Protein AF-A0A1H7IPL9-F1 (afdb_monomer_lite)

Sequence (151 aa):
MWAQAMLVSAAAAIGWMALDARHDAREVEGLRSRSTAESMATVRSAAVAFSRAHPSFEGALAQGDLGLPDWAHPSPGIHARIDGRLVIVYLDGVAPPDLLMQMRRLAGGSMLVGQAHAATGTLMSPDLGDTGIAVSADIPDGAAVWLAARE

Foldseek 3Di:
DVVVVVVVVVVVVVVVVVVVVVVVVVVVVLVVLLLLLVLLVQLQVLLLVLCLVPVPDFFWDDPVSSPHPPVRDHDPQWTWTDDNFKIKIKGPDADDPSNQVSNCVVVVNDPQWAFQALVLQAGQRPPPGGPVHHDDNPHDGNITMGMDGSD

pLDDT: mean 89.54, std 5.14, range [67.56, 96.31]

Structure (mmCIF, N/CA/C/O backbone):
data_AF-A0A1H7IPL9-F1
#
_entry.id   AF-A0A1H7IPL9-F1
#
loop_
_atom_site.group_PDB
_atom_site.id
_atom_site.type_symbol
_atom_site.label_atom_id
_atom_site.label_alt_id
_atom_site.label_comp_id
_atom_site.label_asym_id
_atom_site.label_entity_id
_atom_site.label_seq_id
_atom_site.pdbx_PDB_ins_code
_atom_site.Cartn_x
_atom_site.Cartn_y
_atom_site.Cartn_z
_atom_site.occupancy
_atom_site.B_iso_or_equiv
_atom_site.auth_seq_id
_atom_site.auth_comp_id
_atom_site.auth_asym_id
_atom_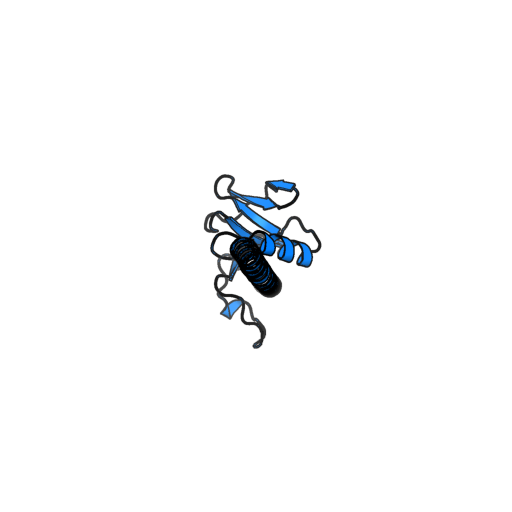site.auth_atom_id
_atom_site.pdbx_PDB_model_num
ATOM 1 N N . MET A 1 1 ? 29.639 8.277 -50.600 1.00 67.56 1 MET A N 1
ATOM 2 C CA . MET A 1 1 ? 28.162 8.180 -50.544 1.00 67.56 1 MET A CA 1
ATOM 3 C C . MET A 1 1 ? 27.685 6.872 -49.900 1.00 67.56 1 MET A C 1
ATOM 5 O O . MET A 1 1 ? 26.973 6.949 -48.913 1.00 67.56 1 MET A O 1
ATOM 9 N N . TRP A 1 2 ? 28.123 5.686 -50.347 1.00 79.38 2 TRP A N 1
ATOM 10 C CA . TRP A 1 2 ? 27.695 4.393 -49.762 1.00 79.38 2 TRP A CA 1
ATOM 11 C C . TRP A 1 2 ? 28.016 4.202 -48.269 1.00 79.38 2 TRP A C 1
ATOM 13 O O . TRP A 1 2 ? 27.157 3.770 -47.506 1.00 79.38 2 TRP A O 1
ATOM 23 N N . ALA A 1 3 ? 29.211 4.605 -47.827 1.00 83.25 3 ALA A N 1
ATOM 24 C CA . ALA A 1 3 ? 29.603 4.499 -46.418 1.00 83.25 3 ALA A CA 1
ATOM 25 C C . ALA A 1 3 ? 28.710 5.329 -45.468 1.00 83.25 3 ALA A C 1
ATOM 27 O O . ALA A 1 3 ? 28.454 4.914 -44.342 1.00 83.25 3 ALA A O 1
ATOM 28 N N . GLN A 1 4 ? 28.188 6.473 -45.926 1.00 79.56 4 GLN A N 1
ATOM 29 C CA . GLN A 1 4 ? 27.283 7.312 -45.128 1.00 79.56 4 GLN A CA 1
ATOM 30 C C . GLN A 1 4 ? 25.892 6.677 -45.000 1.00 79.56 4 GLN A C 1
ATOM 32 O O . GLN A 1 4 ? 25.311 6.700 -43.919 1.00 79.56 4 GLN A O 1
ATOM 37 N N . ALA A 1 5 ? 25.384 6.053 -46.068 1.00 82.31 5 ALA A N 1
ATOM 38 C CA . ALA A 1 5 ? 24.095 5.359 -46.043 1.00 82.31 5 ALA A CA 1
ATOM 39 C C . ALA 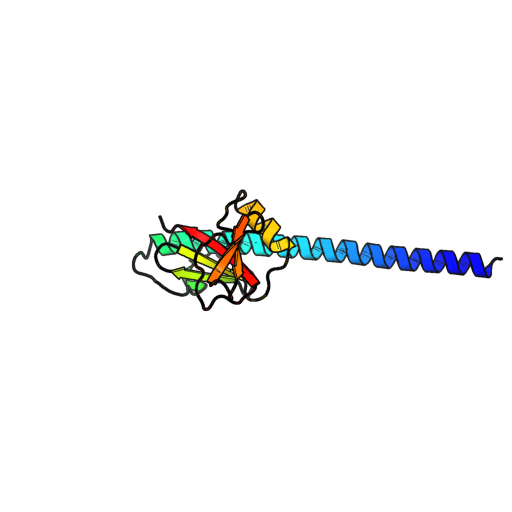A 1 5 ? 24.095 4.151 -45.083 1.00 82.31 5 ALA A C 1
ATOM 41 O O . ALA A 1 5 ? 23.124 3.934 -44.356 1.00 82.31 5 ALA A O 1
ATOM 42 N N . MET A 1 6 ? 25.201 3.400 -45.022 1.00 87.44 6 MET A N 1
ATOM 43 C CA . MET A 1 6 ? 25.359 2.284 -44.079 1.00 87.44 6 MET A CA 1
ATOM 44 C C . MET A 1 6 ? 25.386 2.753 -42.620 1.00 87.44 6 MET A C 1
ATOM 46 O O . MET A 1 6 ? 24.732 2.150 -41.773 1.00 87.44 6 MET A O 1
ATOM 50 N N . LEU A 1 7 ? 26.084 3.857 -42.335 1.00 86.75 7 LEU A N 1
ATOM 51 C CA . LEU A 1 7 ? 26.161 4.439 -40.991 1.00 86.75 7 LEU A CA 1
ATOM 52 C C . LEU A 1 7 ? 24.795 4.900 -40.473 1.00 86.75 7 LEU A C 1
ATOM 54 O O . LEU A 1 7 ? 24.442 4.605 -39.334 1.00 86.75 7 LEU A O 1
ATOM 58 N N . VAL A 1 8 ? 24.005 5.571 -41.316 1.00 87.69 8 VAL A N 1
ATOM 59 C CA . VAL A 1 8 ? 22.646 6.006 -40.952 1.00 87.69 8 VAL A CA 1
ATOM 60 C C . VAL A 1 8 ? 21.738 4.803 -40.692 1.00 87.69 8 VAL A C 1
ATOM 62 O O . VAL A 1 8 ? 20.999 4.794 -39.711 1.00 87.69 8 VAL A O 1
ATOM 65 N N . SER A 1 9 ? 21.836 3.763 -41.522 1.00 85.12 9 SER A N 1
ATOM 66 C CA . SER A 1 9 ? 21.037 2.543 -41.357 1.00 85.12 9 SER A CA 1
ATOM 67 C C . SER A 1 9 ? 21.387 1.805 -40.061 1.00 85.12 9 SER A C 1
ATOM 69 O O . SER A 1 9 ? 20.494 1.384 -39.329 1.00 85.12 9 SER A O 1
ATOM 71 N N . ALA A 1 10 ? 22.680 1.706 -39.731 1.00 88.50 10 ALA A N 1
ATOM 72 C CA . ALA A 1 10 ? 23.138 1.105 -38.481 1.00 88.50 10 ALA A CA 1
ATOM 73 C C . ALA A 1 10 ? 22.676 1.910 -37.254 1.00 88.50 10 ALA A C 1
ATOM 75 O O . ALA A 1 10 ? 22.181 1.328 -36.292 1.00 88.50 10 ALA A O 1
ATOM 76 N N . ALA A 1 11 ? 22.770 3.243 -37.296 1.00 89.44 11 ALA A N 1
ATOM 77 C CA . ALA A 1 11 ? 22.292 4.105 -36.215 1.00 89.44 11 ALA A CA 1
ATOM 78 C C . ALA A 1 11 ? 20.768 3.999 -36.014 1.00 89.44 11 ALA A C 1
ATOM 80 O O . ALA A 1 11 ? 20.305 3.941 -34.876 1.00 89.44 11 ALA A O 1
ATOM 81 N N . ALA A 1 12 ? 19.995 3.914 -37.102 1.00 90.56 12 ALA A N 1
ATOM 82 C CA . ALA A 1 12 ? 18.551 3.704 -37.042 1.00 90.56 12 ALA A CA 1
ATOM 83 C C . ALA A 1 12 ? 18.191 2.337 -36.436 1.00 90.56 12 ALA A C 1
ATOM 85 O O . ALA A 1 12 ? 17.306 2.266 -35.586 1.00 90.56 12 ALA A O 1
ATOM 86 N N . ALA A 1 13 ? 18.911 1.271 -36.806 1.00 89.12 13 ALA A N 1
ATOM 87 C CA . ALA A 1 13 ? 18.712 -0.062 -36.238 1.00 89.12 13 ALA A CA 1
ATOM 88 C C . ALA A 1 13 ? 19.029 -0.106 -34.731 1.00 89.12 13 ALA A C 1
ATOM 90 O O . ALA A 1 13 ? 18.234 -0.632 -33.954 1.00 89.12 13 ALA A O 1
ATOM 91 N N . ILE A 1 14 ? 20.137 0.511 -34.298 1.00 89.81 14 ILE A N 1
ATOM 92 C CA . ILE A 1 14 ? 20.493 0.625 -32.872 1.00 89.81 14 ILE A CA 1
ATOM 93 C C . ILE A 1 14 ? 19.430 1.429 -32.113 1.00 89.81 14 ILE A C 1
ATOM 95 O O . ILE A 1 14 ? 19.013 1.033 -31.025 1.00 89.81 14 ILE A O 1
ATOM 99 N N . GLY A 1 15 ? 18.967 2.542 -32.692 1.00 89.12 15 GLY A N 1
ATOM 100 C CA . GLY A 1 15 ? 17.904 3.363 -32.116 1.00 89.12 15 GLY A CA 1
ATOM 101 C C . GLY A 1 15 ? 16.594 2.593 -31.944 1.00 89.12 15 GLY A C 1
ATOM 102 O O . GLY A 1 15 ? 15.988 2.664 -30.877 1.00 89.12 15 GLY A O 1
ATOM 103 N N . TRP A 1 16 ? 16.193 1.817 -32.955 1.00 88.56 16 TRP A N 1
ATOM 104 C CA . TRP A 1 16 ? 15.004 0.965 -32.896 1.00 88.56 16 TRP A CA 1
ATOM 105 C C . TRP A 1 16 ? 15.117 -0.092 -31.794 1.00 88.56 16 TRP A C 1
ATOM 107 O O . TRP A 1 16 ? 14.247 -0.160 -30.932 1.00 88.56 16 TRP A O 1
ATOM 117 N N . MET A 1 17 ? 16.216 -0.855 -31.752 1.00 86.81 17 MET A N 1
ATOM 118 C CA . MET A 1 17 ? 16.429 -1.885 -30.722 1.00 86.81 17 MET A CA 1
ATOM 119 C C . MET A 1 17 ? 16.444 -1.294 -29.304 1.00 86.81 17 MET A C 1
ATOM 121 O O . MET A 1 17 ? 15.906 -1.888 -28.374 1.00 86.81 17 MET A O 1
ATOM 125 N N . ALA A 1 18 ? 17.026 -0.105 -29.125 1.00 88.31 18 ALA A N 1
ATOM 126 C CA . ALA A 1 18 ? 17.038 0.571 -27.831 1.00 88.31 18 ALA A CA 1
ATOM 127 C C . ALA A 1 18 ? 15.649 1.076 -27.402 1.00 88.31 18 ALA A C 1
ATOM 129 O O . ALA A 1 18 ? 15.387 1.174 -26.204 1.00 88.31 18 ALA A O 1
ATOM 130 N N . LEU A 1 19 ? 14.775 1.432 -28.346 1.00 88.12 19 LEU A N 1
ATOM 131 C CA . LEU A 1 19 ? 13.390 1.817 -28.062 1.00 88.12 19 LEU A CA 1
ATOM 132 C C . LEU A 1 19 ? 12.527 0.598 -27.728 1.00 88.12 19 LEU A C 1
ATOM 134 O O . LEU A 1 19 ? 11.775 0.652 -26.758 1.00 88.12 19 LEU A O 1
ATOM 138 N N . ASP A 1 20 ? 12.691 -0.484 -28.482 1.00 89.81 20 ASP A N 1
ATOM 139 C CA . ASP A 1 20 ? 11.987 -1.756 -28.304 1.00 89.81 20 ASP A CA 1
ATOM 140 C C . ASP A 1 20 ? 12.275 -2.358 -26.920 1.00 89.81 20 ASP A C 1
ATOM 142 O O . ASP A 1 20 ? 11.372 -2.534 -26.108 1.00 89.81 20 ASP A O 1
ATOM 146 N N . ALA A 1 21 ? 13.558 -2.464 -26.551 1.00 85.25 21 ALA A N 1
ATOM 147 C CA . ALA A 1 21 ? 13.962 -2.946 -25.229 1.00 85.25 21 ALA A CA 1
ATOM 148 C C . ALA A 1 21 ? 13.411 -2.090 -24.069 1.00 85.25 21 ALA A C 1
ATOM 150 O O . ALA A 1 21 ? 13.153 -2.595 -22.976 1.00 85.25 21 ALA A O 1
ATOM 151 N N . ARG A 1 22 ? 13.223 -0.777 -24.279 1.00 84.94 22 ARG A N 1
ATOM 152 C CA . ARG A 1 22 ? 12.594 0.108 -23.280 1.00 84.94 22 ARG A CA 1
ATOM 153 C C . ARG A 1 22 ? 11.085 -0.092 -23.201 1.00 84.94 22 ARG A C 1
ATOM 155 O O . ARG A 1 22 ? 10.518 0.166 -22.142 1.00 84.94 22 ARG A O 1
ATOM 162 N N . HIS A 1 23 ? 10.438 -0.464 -24.302 1.00 84.69 23 HIS A N 1
ATOM 163 C CA . HIS A 1 23 ? 9.011 -0.759 -24.327 1.00 84.69 23 HIS A CA 1
ATOM 164 C C . HIS A 1 23 ? 8.726 -2.032 -23.530 1.00 84.69 23 HIS A C 1
ATOM 166 O O . HIS A 1 23 ? 7.973 -1.967 -22.558 1.00 84.69 23 HIS A O 1
ATOM 172 N N . ASP A 1 24 ? 9.449 -3.111 -23.831 1.00 87.69 24 ASP A N 1
ATOM 173 C CA . ASP A 1 24 ? 9.338 -4.392 -23.126 1.00 87.69 24 ASP A CA 1
ATOM 174 C C . ASP A 1 24 ? 9.601 -4.236 -21.624 1.00 87.69 24 ASP A C 1
ATOM 176 O O . ASP A 1 24 ? 8.842 -4.721 -20.786 1.00 87.69 24 ASP A O 1
ATOM 180 N N . ALA A 1 25 ? 10.652 -3.494 -21.255 1.00 83.38 25 ALA A N 1
ATOM 181 C CA . ALA A 1 25 ? 10.983 -3.261 -19.850 1.00 83.38 25 ALA A CA 1
ATOM 182 C C . ALA A 1 25 ? 9.864 -2.525 -19.091 1.00 83.38 25 ALA A C 1
ATOM 184 O O . ALA A 1 25 ? 9.591 -2.844 -17.933 1.00 83.38 25 ALA A O 1
ATOM 185 N N . ARG A 1 26 ? 9.203 -1.552 -19.733 1.00 84.25 26 ARG A N 1
ATOM 186 C CA . ARG A 1 26 ? 8.070 -0.826 -19.138 1.00 84.25 26 ARG A CA 1
ATOM 187 C C . ARG A 1 26 ? 6.836 -1.708 -19.014 1.00 84.25 26 ARG A C 1
ATOM 189 O O . ARG A 1 26 ? 6.139 -1.619 -18.009 1.00 84.25 26 ARG A O 1
ATOM 196 N N . GLU A 1 27 ? 6.572 -2.557 -20.001 1.00 87.00 27 GLU A N 1
ATOM 197 C CA . GLU A 1 27 ? 5.456 -3.500 -19.943 1.00 87.00 27 GLU A CA 1
ATOM 198 C C . GLU A 1 27 ? 5.634 -4.495 -18.788 1.00 87.00 27 GLU A C 1
ATOM 200 O O . GLU A 1 27 ? 4.730 -4.659 -17.966 1.00 87.00 27 GLU A O 1
ATOM 205 N N . VAL A 1 28 ? 6.826 -5.085 -18.658 1.00 87.88 28 VAL A N 1
ATOM 206 C CA . VAL A 1 28 ? 7.156 -6.009 -17.562 1.00 87.88 28 VAL A CA 1
ATOM 207 C C . VAL A 1 28 ? 7.024 -5.332 -16.197 1.00 87.88 28 VAL A C 1
ATOM 209 O O . VAL A 1 28 ? 6.461 -5.921 -15.271 1.00 87.88 28 VAL A O 1
ATOM 212 N N . GLU A 1 29 ? 7.500 -4.095 -16.056 1.00 87.81 29 GLU A N 1
ATOM 213 C CA . GLU A 1 29 ? 7.388 -3.360 -14.793 1.00 87.81 29 GLU A CA 1
ATOM 214 C C . GLU A 1 29 ? 5.934 -2.991 -14.461 1.00 87.81 29 GLU A C 1
ATOM 216 O O . GLU A 1 29 ? 5.511 -3.104 -13.307 1.00 87.81 29 GLU A O 1
ATOM 221 N N . GLY A 1 30 ? 5.127 -2.649 -15.468 1.00 88.38 30 GLY A N 1
ATOM 222 C CA . GLY A 1 30 ? 3.692 -2.426 -15.308 1.00 88.38 30 GLY A CA 1
ATOM 223 C C . GLY A 1 30 ? 2.948 -3.688 -14.856 1.00 88.38 30 GLY A C 1
ATOM 224 O O . GLY A 1 30 ? 2.105 -3.624 -13.955 1.00 88.38 30 GLY A O 1
ATOM 225 N N . LEU A 1 31 ? 3.291 -4.851 -15.422 1.00 89.94 31 LEU A N 1
ATOM 226 C CA . LEU A 1 31 ? 2.748 -6.150 -15.005 1.00 89.94 31 LEU A CA 1
ATOM 227 C C . LEU A 1 31 ? 3.143 -6.496 -13.565 1.00 89.94 31 LEU A C 1
ATOM 229 O O . LEU A 1 31 ? 2.293 -6.926 -12.781 1.00 89.94 31 LEU A O 1
ATOM 233 N N . ARG A 1 32 ? 4.405 -6.258 -13.189 1.00 91.19 32 ARG A N 1
ATOM 234 C CA . ARG A 1 32 ? 4.881 -6.444 -11.811 1.00 91.19 32 ARG A CA 1
ATOM 235 C C . ARG A 1 32 ? 4.138 -5.529 -10.841 1.00 91.19 32 ARG A C 1
ATOM 237 O O . ARG A 1 32 ? 3.629 -6.007 -9.832 1.00 91.19 32 ARG A O 1
ATOM 244 N N . SER A 1 33 ? 4.028 -4.243 -11.164 1.00 93.19 33 SER A N 1
ATOM 245 C CA . SER A 1 33 ? 3.305 -3.254 -10.357 1.00 93.19 33 SER A CA 1
ATOM 246 C C . SER A 1 33 ? 1.845 -3.651 -10.149 1.00 93.19 33 SER A C 1
ATOM 248 O O . SER A 1 33 ? 1.328 -3.572 -9.036 1.00 93.19 33 SER A O 1
ATOM 250 N N . ARG A 1 34 ? 1.183 -4.148 -11.199 1.00 93.06 34 ARG A N 1
ATOM 251 C CA . ARG A 1 34 ? -0.187 -4.655 -11.107 1.00 93.06 34 ARG A CA 1
ATOM 252 C C . ARG A 1 34 ? -0.291 -5.881 -10.196 1.00 93.06 34 ARG A C 1
ATOM 254 O O . ARG A 1 34 ? -1.141 -5.887 -9.313 1.00 93.06 34 ARG A O 1
ATOM 261 N N . SER A 1 35 ? 0.577 -6.875 -10.377 1.00 92.44 35 SER A N 1
ATOM 262 C CA . SER A 1 35 ? 0.600 -8.089 -9.545 1.00 92.44 35 SER A CA 1
ATOM 263 C C . SER A 1 35 ? 0.838 -7.769 -8.062 1.00 92.44 35 SER A C 1
ATOM 265 O O . SER A 1 35 ? 0.147 -8.280 -7.177 1.00 92.44 35 SER A O 1
ATOM 267 N N . THR A 1 36 ? 1.755 -6.842 -7.773 1.00 94.50 36 THR A N 1
ATOM 268 C CA . THR A 1 36 ? 1.997 -6.356 -6.409 1.00 94.50 36 THR A CA 1
ATOM 269 C C . THR A 1 36 ? 0.781 -5.620 -5.847 1.00 94.50 36 THR A C 1
ATOM 271 O O . THR A 1 36 ? 0.399 -5.876 -4.707 1.00 94.50 36 THR A O 1
ATOM 274 N N . ALA A 1 37 ? 0.117 -4.765 -6.630 1.00 94.62 37 ALA A N 1
ATOM 275 C CA . ALA A 1 37 ? -1.104 -4.088 -6.192 1.00 94.62 37 ALA A CA 1
ATOM 276 C C . ALA A 1 37 ? -2.240 -5.082 -5.878 1.00 94.62 37 ALA A C 1
ATOM 278 O O . ALA A 1 37 ? -2.915 -4.946 -4.858 1.00 94.62 37 ALA A O 1
ATOM 279 N N . GLU A 1 38 ? -2.430 -6.109 -6.710 1.00 94.06 38 GLU A N 1
ATOM 280 C CA . GLU A 1 38 ? -3.411 -7.182 -6.486 1.00 94.06 38 GLU A CA 1
ATOM 281 C C . GLU A 1 38 ? -3.070 -8.002 -5.223 1.00 94.06 38 GLU A C 1
ATOM 283 O O . GLU A 1 38 ? -3.951 -8.318 -4.414 1.00 94.06 38 GLU A O 1
ATOM 288 N N . SER A 1 39 ? -1.781 -8.259 -4.984 1.00 93.88 39 SER A N 1
ATOM 289 C CA . SER A 1 39 ? -1.294 -8.905 -3.758 1.00 93.88 39 SER A CA 1
ATOM 290 C C . SER A 1 39 ? -1.574 -8.058 -2.513 1.00 93.88 39 SER A C 1
ATOM 292 O O . SER A 1 39 ? -2.108 -8.570 -1.528 1.00 93.88 39 SER A O 1
ATOM 294 N N . MET A 1 40 ? -1.296 -6.750 -2.558 1.00 95.19 40 MET A N 1
ATOM 295 C CA . MET A 1 40 ? -1.607 -5.827 -1.459 1.00 95.19 40 MET A CA 1
ATOM 296 C C . MET A 1 40 ? -3.115 -5.753 -1.188 1.00 95.19 40 MET A C 1
ATOM 298 O O . MET A 1 40 ? -3.525 -5.738 -0.029 1.00 95.19 40 MET A O 1
ATOM 302 N N . ALA A 1 41 ? -3.955 -5.765 -2.229 1.00 93.94 41 ALA A N 1
ATOM 303 C CA . ALA A 1 41 ? -5.414 -5.794 -2.084 1.00 93.94 41 ALA A CA 1
ATOM 304 C C . ALA A 1 41 ? -5.904 -7.069 -1.375 1.00 93.94 41 ALA A C 1
ATOM 306 O O . ALA A 1 41 ? -6.808 -7.019 -0.531 1.00 93.94 41 ALA A O 1
ATOM 307 N N . THR A 1 42 ? -5.287 -8.207 -1.700 1.00 93.44 42 THR A N 1
ATOM 308 C CA . THR A 1 42 ? -5.580 -9.507 -1.084 1.00 93.44 42 THR A CA 1
ATOM 309 C C . THR A 1 42 ? -5.196 -9.499 0.395 1.00 93.44 42 THR A C 1
ATOM 311 O O . THR A 1 42 ? -6.034 -9.791 1.249 1.00 93.44 42 THR A O 1
ATOM 314 N N . VAL A 1 43 ? -3.972 -9.060 0.710 1.00 94.56 43 VAL A N 1
ATOM 315 C CA . VAL A 1 43 ? -3.487 -8.917 2.093 1.00 94.56 43 VAL A CA 1
ATOM 316 C C . VAL A 1 43 ? -4.354 -7.944 2.890 1.00 94.56 43 VAL A C 1
ATOM 318 O O . VAL A 1 43 ? -4.716 -8.236 4.025 1.00 94.56 43 VAL A O 1
ATOM 321 N N . ARG A 1 44 ? -4.765 -6.820 2.295 1.00 94.75 44 ARG A N 1
ATOM 322 C CA . ARG A 1 44 ? -5.660 -5.846 2.936 1.00 94.75 44 ARG A CA 1
ATOM 323 C C . ARG A 1 44 ? -7.006 -6.456 3.290 1.00 94.75 44 ARG A C 1
ATOM 325 O O . ARG A 1 44 ? -7.485 -6.262 4.402 1.00 94.75 44 ARG A O 1
ATOM 332 N N . SER A 1 45 ? -7.616 -7.186 2.362 1.00 93.19 45 SER A N 1
ATOM 333 C CA . SER A 1 45 ? -8.902 -7.852 2.600 1.00 93.19 45 SER A CA 1
ATOM 334 C C . SER A 1 45 ? -8.800 -8.871 3.739 1.00 93.19 45 SER A C 1
ATOM 336 O O . SER A 1 45 ? -9.655 -8.898 4.624 1.00 93.19 45 SER A O 1
ATOM 338 N N . ALA A 1 46 ? -7.717 -9.649 3.755 1.00 93.81 46 ALA A N 1
ATOM 339 C CA . ALA A 1 46 ? -7.421 -10.620 4.799 1.00 93.81 46 ALA A CA 1
ATOM 340 C C . ALA A 1 46 ? -7.183 -9.962 6.172 1.00 93.81 46 ALA A C 1
ATOM 342 O O . ALA A 1 46 ? -7.785 -10.356 7.168 1.00 93.81 46 ALA A O 1
ATOM 343 N N . ALA A 1 47 ? -6.389 -8.891 6.221 1.00 94.62 47 ALA A N 1
ATOM 344 C CA . ALA A 1 47 ? -6.109 -8.147 7.447 1.00 94.62 47 ALA A CA 1
ATOM 345 C C . ALA A 1 47 ? -7.361 -7.457 8.023 1.00 94.62 47 ALA A C 1
ATOM 347 O O . ALA A 1 47 ? -7.537 -7.402 9.240 1.00 94.62 47 ALA A O 1
ATOM 348 N N . VAL A 1 48 ? -8.271 -6.974 7.168 1.00 94.88 48 VAL A N 1
ATOM 349 C CA . VAL A 1 48 ? -9.587 -6.462 7.596 1.00 94.88 48 VAL A CA 1
ATOM 350 C C . VAL A 1 48 ? -10.456 -7.573 8.183 1.00 94.88 48 VAL A C 1
ATOM 352 O O . VAL A 1 48 ? -11.094 -7.371 9.213 1.00 94.88 48 VAL A O 1
ATOM 355 N N . ALA A 1 49 ? -10.479 -8.759 7.572 1.00 93.62 49 ALA A N 1
ATOM 356 C CA . ALA A 1 49 ? -11.202 -9.895 8.138 1.00 93.62 49 ALA A CA 1
ATOM 357 C C . ALA A 1 49 ? -10.617 -10.308 9.502 1.00 93.62 49 ALA A C 1
ATOM 359 O O . ALA A 1 49 ? -11.367 -10.517 10.458 1.00 93.62 49 ALA A O 1
ATOM 360 N N . PHE A 1 50 ? -9.287 -10.340 9.618 1.00 94.19 50 PHE A N 1
ATOM 361 C CA . PHE A 1 50 ? -8.595 -10.644 10.868 1.00 94.19 50 PHE A CA 1
ATOM 362 C C . PHE A 1 50 ? -8.903 -9.624 11.970 1.00 94.19 50 PHE A C 1
ATOM 364 O O . PHE A 1 50 ? -9.226 -10.017 13.089 1.00 94.19 50 PHE A O 1
ATOM 371 N N . SER A 1 51 ? -8.852 -8.323 11.667 1.00 94.75 51 SER A N 1
ATOM 372 C CA . SER A 1 51 ? -9.091 -7.258 12.654 1.00 94.75 51 SER A CA 1
ATOM 373 C C . SER A 1 51 ? -10.531 -7.230 13.180 1.00 94.75 51 SER A C 1
ATOM 375 O O . SER A 1 51 ? -10.782 -6.787 14.305 1.00 94.75 51 SER A O 1
ATOM 377 N N . ARG A 1 52 ? -11.483 -7.733 12.385 1.00 93.19 52 ARG A N 1
ATOM 378 C CA . ARG A 1 52 ? -12.875 -7.948 12.799 1.00 93.19 52 ARG A CA 1
ATOM 379 C C . ARG A 1 52 ? -13.025 -9.173 13.700 1.00 93.19 52 ARG A C 1
ATOM 381 O O . ARG A 1 52 ? -13.781 -9.117 14.664 1.00 93.19 52 ARG A O 1
ATOM 388 N N . ALA A 1 53 ? -12.296 -10.251 13.414 1.00 93.56 53 ALA A N 1
ATOM 389 C CA . ALA A 1 53 ? -12.288 -11.458 14.242 1.00 93.56 53 ALA A CA 1
ATOM 390 C C . ALA A 1 53 ? -11.537 -11.268 15.576 1.00 93.56 53 ALA A C 1
ATOM 392 O O . ALA A 1 53 ? -11.910 -11.874 16.579 1.00 93.56 53 ALA A O 1
ATOM 393 N N . HIS A 1 54 ? -10.521 -10.399 15.606 1.00 93.12 54 HIS A N 1
ATOM 394 C CA . HIS A 1 54 ? -9.656 -10.161 16.765 1.00 93.12 54 HIS A CA 1
ATOM 395 C C . HIS A 1 54 ? -9.676 -8.689 17.193 1.00 93.12 54 HIS A C 1
ATOM 397 O O . HIS A 1 54 ? -8.704 -7.959 16.986 1.00 93.12 54 HIS A O 1
ATOM 403 N N . PRO A 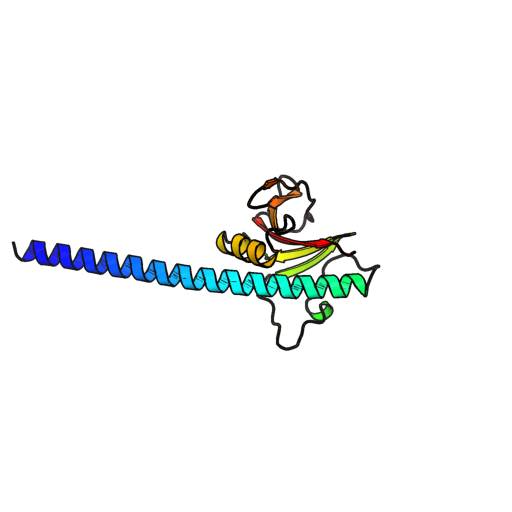1 55 ? -10.764 -8.216 17.823 1.00 90.94 55 PRO A N 1
ATOM 404 C CA . PRO A 1 55 ? -10.952 -6.791 18.032 1.00 90.94 55 PRO A CA 1
ATOM 405 C C . PRO A 1 55 ? -10.031 -6.152 19.091 1.00 90.94 55 PRO A C 1
ATOM 407 O O . PRO A 1 55 ? -9.996 -4.931 19.236 1.00 90.94 55 PRO A O 1
ATOM 410 N N . SER A 1 56 ? -9.301 -6.945 19.864 1.00 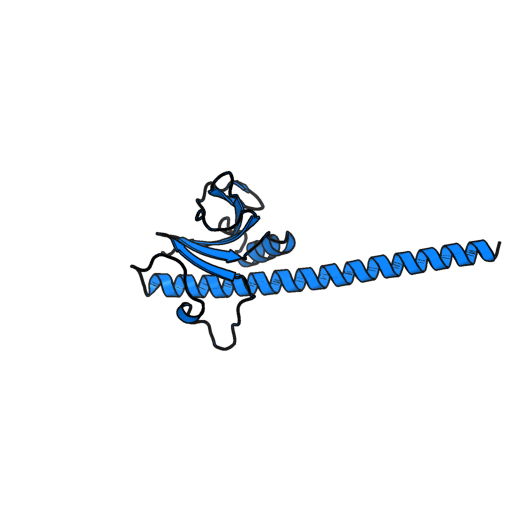92.19 56 SER A N 1
ATOM 411 C CA . SER A 1 56 ? -8.317 -6.448 20.830 1.00 92.19 56 SER A CA 1
ATOM 412 C C . SER A 1 56 ? -6.881 -6.508 20.308 1.00 92.19 56 SER A C 1
ATOM 414 O O . SER A 1 56 ? -5.965 -6.168 21.051 1.00 92.19 56 SER A O 1
ATOM 416 N N . PHE A 1 57 ? -6.668 -7.003 19.085 1.00 93.56 57 PHE A N 1
ATOM 417 C CA . PHE A 1 57 ? -5.334 -7.128 18.515 1.00 93.56 57 PHE A CA 1
ATOM 418 C C . PHE A 1 57 ? -4.851 -5.787 17.963 1.00 93.56 57 PHE A C 1
ATOM 420 O O . PHE A 1 57 ? -5.568 -5.115 17.225 1.00 93.56 57 PHE A O 1
ATOM 427 N N . GLU A 1 58 ? -3.607 -5.456 18.290 1.00 93.56 58 GLU A N 1
ATOM 428 C CA . GLU A 1 58 ? -2.886 -4.276 17.828 1.00 93.56 58 GLU A CA 1
ATOM 429 C C . GLU A 1 58 ? -1.454 -4.697 17.490 1.00 93.56 58 GLU A C 1
ATOM 431 O O . GLU A 1 58 ? -0.860 -5.524 18.189 1.00 93.56 58 GLU A O 1
ATOM 436 N N . GLY A 1 59 ? -0.886 -4.122 16.433 1.00 92.94 59 GLY A N 1
ATOM 437 C CA . GLY A 1 59 ? 0.478 -4.403 15.999 1.00 92.94 59 GLY A CA 1
ATOM 438 C C . GLY A 1 59 ? 0.582 -5.172 14.682 1.00 92.94 59 GLY A C 1
ATOM 439 O O . GLY A 1 59 ? -0.364 -5.267 13.898 1.00 92.94 59 GLY A O 1
ATOM 440 N N . ALA A 1 60 ? 1.800 -5.632 14.390 1.00 93.31 60 ALA A N 1
ATOM 441 C CA . ALA A 1 60 ? 2.133 -6.275 13.121 1.00 93.31 60 ALA A CA 1
ATOM 442 C C . ALA A 1 60 ? 1.517 -7.677 13.021 1.00 93.31 60 ALA A C 1
ATOM 444 O O . ALA A 1 60 ? 1.585 -8.455 13.970 1.00 93.31 60 ALA A O 1
ATOM 445 N N . LEU A 1 61 ? 0.953 -7.995 11.857 1.00 91.69 61 LEU A N 1
ATOM 446 C CA . LEU A 1 61 ? 0.389 -9.302 11.533 1.00 91.69 61 LEU A CA 1
ATOM 447 C C . LEU A 1 61 ? 1.465 -10.172 10.890 1.00 91.69 61 LEU A C 1
ATOM 449 O O . LEU A 1 61 ? 2.088 -9.760 9.906 1.00 91.69 61 LEU A O 1
ATOM 453 N N . ALA A 1 62 ? 1.665 -11.388 11.398 1.00 88.12 62 ALA A N 1
ATOM 454 C CA . ALA A 1 62 ? 2.475 -12.356 10.676 1.00 88.12 62 ALA A CA 1
ATOM 455 C C . ALA A 1 62 ? 1.695 -12.854 9.451 1.00 88.12 62 ALA A C 1
ATOM 457 O O . ALA A 1 62 ? 0.468 -12.946 9.474 1.00 88.12 62 ALA A O 1
ATOM 458 N N . GLN A 1 63 ? 2.390 -13.238 8.375 1.00 80.62 63 GLN A N 1
ATOM 459 C CA . GLN A 1 63 ? 1.695 -13.757 7.189 1.00 80.62 63 GLN A CA 1
ATOM 460 C C . GLN A 1 63 ? 0.841 -15.000 7.484 1.00 80.62 63 GLN A C 1
ATOM 462 O O . GLN A 1 63 ? -0.200 -15.177 6.858 1.00 80.62 63 GLN A O 1
ATOM 467 N N . GLY A 1 64 ? 1.239 -15.816 8.467 1.00 81.44 64 GLY A N 1
ATOM 468 C CA . GLY A 1 64 ? 0.448 -16.960 8.927 1.00 81.44 64 GLY A CA 1
ATOM 469 C C . GLY A 1 64 ? -0.871 -16.578 9.611 1.00 81.44 64 GLY A C 1
ATOM 470 O O . GLY A 1 64 ? -1.808 -17.369 9.585 1.00 81.44 64 GLY A O 1
ATOM 471 N N . ASP A 1 65 ? -0.977 -15.367 10.162 1.00 84.62 65 ASP A N 1
ATOM 472 C CA . ASP A 1 65 ? -2.176 -14.904 10.871 1.00 84.62 65 ASP A CA 1
ATOM 473 C C . ASP A 1 65 ? -3.265 -14.420 9.907 1.00 84.62 65 ASP A C 1
ATOM 475 O O . ASP A 1 65 ? -4.449 -14.448 10.231 1.00 84.62 65 ASP A O 1
ATOM 479 N N . LEU A 1 66 ? -2.882 -13.996 8.698 1.00 84.19 66 LEU A N 1
ATOM 480 C CA . LEU A 1 66 ? -3.796 -13.409 7.716 1.00 84.19 66 LEU A CA 1
ATOM 481 C C . LEU A 1 66 ? -4.829 -14.410 7.166 1.00 84.19 66 LEU A C 1
ATOM 483 O O . LEU A 1 66 ? -5.790 -13.985 6.531 1.00 84.19 66 LEU A O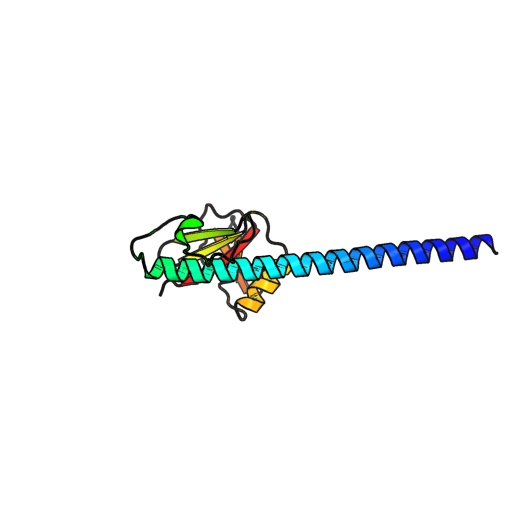 1
ATOM 487 N N . GLY A 1 67 ? -4.669 -15.719 7.396 1.00 84.06 67 GLY A N 1
ATOM 488 C CA . GLY A 1 67 ? -5.614 -16.729 6.905 1.00 84.06 67 GLY A CA 1
ATOM 489 C C . GLY A 1 67 ? -5.768 -16.694 5.381 1.00 84.06 67 GLY A C 1
ATOM 490 O O . GLY A 1 67 ? -6.873 -16.837 4.856 1.00 84.06 67 GLY A O 1
ATOM 491 N N . LEU A 1 68 ? -4.666 -16.419 4.675 1.00 85.31 68 LEU A N 1
ATOM 492 C CA . LEU A 1 68 ? -4.651 -16.322 3.221 1.00 85.31 68 LEU A CA 1
ATOM 493 C C . LEU A 1 68 ? -5.000 -17.680 2.589 1.00 85.31 68 LEU A C 1
ATOM 495 O O . LEU A 1 68 ? -4.608 -18.716 3.126 1.00 85.31 68 LEU A O 1
ATOM 499 N N . PRO A 1 69 ? -5.712 -17.699 1.448 1.00 80.12 69 PRO A N 1
ATOM 500 C CA . PRO A 1 69 ? -5.928 -18.930 0.698 1.00 80.12 69 PRO A CA 1
ATOM 501 C C . PRO A 1 69 ? -4.601 -19.577 0.288 1.00 80.12 69 PRO A C 1
ATOM 503 O O . PRO A 1 69 ? -3.656 -18.865 -0.033 1.00 80.12 69 PRO A O 1
ATOM 506 N N . ASP A 1 70 ? -4.561 -20.906 0.172 1.00 82.25 70 ASP A N 1
ATOM 507 C CA . ASP A 1 70 ? -3.332 -21.645 -0.177 1.00 82.25 70 ASP A CA 1
ATOM 508 C C . ASP A 1 70 ? -2.699 -21.222 -1.515 1.00 82.25 70 ASP A C 1
ATOM 510 O O . ASP A 1 70 ? -1.502 -21.387 -1.723 1.00 82.25 70 ASP A O 1
ATOM 514 N N . TRP A 1 71 ? -3.496 -20.676 -2.438 1.00 80.81 71 TRP A N 1
ATOM 515 C CA . TRP A 1 71 ? -3.020 -20.165 -3.727 1.00 80.81 71 TRP A CA 1
ATOM 516 C C . TRP A 1 71 ? -2.430 -18.749 -3.644 1.00 80.81 71 TRP A C 1
ATOM 518 O O . TRP A 1 71 ? -1.806 -18.286 -4.600 1.00 80.81 71 TRP A O 1
ATOM 528 N N . ALA A 1 72 ? -2.662 -18.033 -2.542 1.00 82.38 72 ALA A N 1
ATOM 529 C CA . ALA A 1 72 ? -2.278 -16.643 -2.377 1.00 82.38 72 ALA A CA 1
ATOM 530 C C . ALA A 1 72 ? -0.901 -16.558 -1.710 1.00 82.38 72 ALA A C 1
ATOM 532 O O . ALA A 1 72 ? -0.764 -16.686 -0.495 1.00 82.38 72 ALA A O 1
ATOM 533 N N . HIS A 1 73 ? 0.121 -16.289 -2.519 1.00 82.56 73 HIS A N 1
ATOM 534 C CA . HIS A 1 73 ? 1.467 -15.974 -2.048 1.00 82.56 73 HIS A CA 1
ATOM 535 C C . HIS A 1 73 ? 1.720 -14.481 -2.261 1.00 82.56 73 HIS A C 1
ATOM 537 O O . HIS A 1 73 ? 1.983 -14.075 -3.396 1.00 82.56 73 HIS A O 1
ATOM 543 N N . PRO A 1 74 ? 1.601 -13.642 -1.215 1.00 83.56 74 PRO A N 1
ATOM 544 C CA . PRO A 1 74 ? 1.836 -12.215 -1.354 1.00 83.56 74 PRO A CA 1
ATOM 545 C C . PRO A 1 74 ? 3.248 -11.951 -1.867 1.00 83.56 74 PRO A C 1
ATOM 547 O O . PRO A 1 74 ? 4.196 -12.629 -1.459 1.00 83.56 74 PRO A O 1
ATOM 550 N N . SER A 1 75 ? 3.399 -10.931 -2.714 1.00 84.38 75 SER A N 1
ATOM 551 C CA . SER A 1 75 ? 4.723 -10.446 -3.097 1.00 84.38 75 SER A CA 1
ATOM 552 C C . SER A 1 75 ? 5.589 -10.187 -1.852 1.00 84.38 75 SER A C 1
ATOM 554 O O . SER A 1 75 ? 5.088 -9.674 -0.844 1.00 84.38 75 SER A O 1
ATOM 556 N N . PRO A 1 76 ? 6.889 -10.525 -1.900 1.00 86.62 76 PRO A N 1
ATOM 557 C CA . PRO A 1 76 ? 7.795 -10.284 -0.784 1.00 86.62 76 PRO A CA 1
ATOM 558 C C . PRO A 1 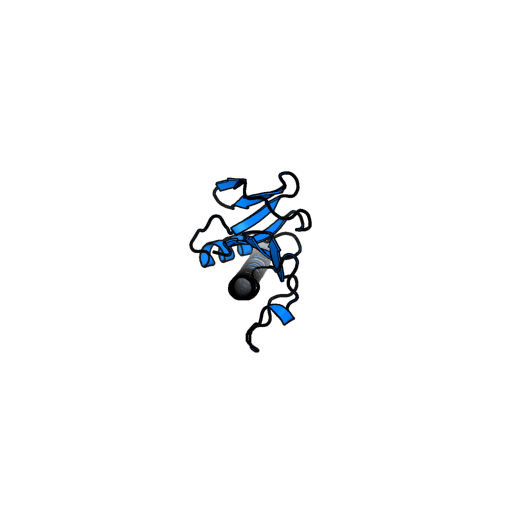76 ? 7.858 -8.791 -0.442 1.00 86.62 76 PRO A C 1
ATOM 560 O O . PRO A 1 76 ? 7.765 -7.939 -1.325 1.00 86.62 76 PRO A O 1
ATOM 563 N N . GLY A 1 77 ? 8.027 -8.486 0.847 1.00 90.94 77 GLY A N 1
ATOM 564 C CA . GLY A 1 77 ? 8.078 -7.112 1.357 1.00 90.94 77 GLY A CA 1
ATOM 565 C C . GLY A 1 77 ? 6.711 -6.472 1.609 1.00 90.94 77 GLY A C 1
ATOM 566 O O . GLY A 1 77 ? 6.668 -5.313 2.003 1.00 90.94 77 GLY A O 1
ATOM 567 N N . ILE A 1 78 ? 5.599 -7.189 1.388 1.00 94.31 78 ILE A N 1
ATOM 568 C CA . ILE A 1 78 ? 4.271 -6.735 1.819 1.00 94.31 78 ILE A CA 1
ATOM 569 C C . ILE A 1 78 ? 4.058 -7.105 3.286 1.00 94.31 78 ILE A C 1
ATOM 571 O O . ILE A 1 78 ? 4.104 -8.282 3.657 1.00 94.31 78 ILE A O 1
ATOM 575 N N . HIS A 1 79 ? 3.725 -6.098 4.085 1.00 94.19 79 HIS A N 1
ATOM 576 C CA . HIS A 1 79 ? 3.433 -6.214 5.508 1.00 94.19 79 HIS A CA 1
ATOM 577 C C . HIS A 1 79 ? 2.039 -5.691 5.822 1.00 94.19 79 HIS A C 1
ATOM 579 O O . HIS A 1 79 ? 1.496 -4.847 5.105 1.00 94.19 79 HIS A O 1
ATOM 585 N N . ALA A 1 80 ? 1.465 -6.179 6.919 1.00 94.50 80 ALA A N 1
ATOM 586 C CA . ALA A 1 80 ? 0.192 -5.708 7.437 1.00 94.50 80 ALA A CA 1
ATOM 587 C C . ALA A 1 80 ? 0.292 -5.435 8.941 1.00 94.50 80 ALA A C 1
ATOM 589 O O . ALA A 1 80 ? 0.950 -6.166 9.681 1.00 94.50 80 ALA A O 1
ATOM 590 N N . ARG A 1 81 ? -0.391 -4.390 9.396 1.00 94.00 81 ARG A N 1
ATOM 591 C CA . ARG A 1 81 ? -0.519 -4.010 10.803 1.00 94.00 81 ARG A CA 1
ATOM 592 C C . ARG A 1 81 ? -1.934 -3.525 11.089 1.00 94.00 81 ARG A C 1
ATOM 594 O O . ARG A 1 81 ? -2.604 -2.982 10.212 1.00 94.00 81 ARG A O 1
ATOM 601 N N . ILE A 1 82 ? -2.358 -3.689 12.334 1.00 94.12 82 ILE A N 1
ATOM 602 C CA . ILE A 1 82 ? -3.514 -3.000 12.904 1.00 94.12 82 ILE A CA 1
ATOM 603 C C . ILE A 1 82 ? -2.999 -1.927 13.867 1.00 94.12 82 ILE A C 1
ATOM 605 O O . ILE A 1 82 ? -2.138 -2.216 14.698 1.00 94.12 82 ILE A O 1
ATOM 609 N N . ASP A 1 83 ? -3.474 -0.696 13.684 1.00 91.94 83 ASP A N 1
ATOM 610 C CA . ASP A 1 83 ? -3.164 0.452 14.539 1.00 91.94 83 ASP A CA 1
ATOM 611 C C . ASP A 1 83 ? -4.466 1.213 14.837 1.00 91.94 83 ASP A C 1
ATOM 613 O O . ASP A 1 83 ? -5.013 1.961 14.013 1.00 91.94 83 ASP A O 1
ATOM 617 N N . GLY A 1 84 ? -5.044 0.913 15.997 1.00 89.62 84 GLY A N 1
ATOM 618 C CA . GLY A 1 84 ? -6.334 1.405 16.449 1.00 89.62 84 GLY A CA 1
ATOM 619 C C . GLY A 1 84 ? -7.468 1.044 15.487 1.00 89.62 84 GLY A C 1
ATOM 620 O O . GLY A 1 84 ? -7.925 -0.098 15.396 1.00 89.62 84 GLY A O 1
ATOM 621 N N . ARG A 1 85 ? -7.984 2.053 14.775 1.00 90.12 85 ARG A N 1
ATOM 622 C CA . ARG A 1 85 ? -9.109 1.894 13.829 1.00 90.12 85 ARG A CA 1
ATOM 623 C C . ARG A 1 85 ? -8.671 1.620 12.394 1.00 90.12 85 ARG A C 1
ATOM 625 O O . ARG A 1 85 ? -9.533 1.465 11.524 1.00 90.12 85 ARG A O 1
ATOM 632 N N . LEU A 1 86 ? -7.366 1.572 12.140 1.00 92.62 86 LEU A N 1
ATOM 633 C CA . LEU A 1 86 ? -6.815 1.403 10.807 1.00 92.62 86 LEU A CA 1
ATOM 634 C C . LEU A 1 86 ? -6.166 0.032 10.653 1.00 92.62 86 LEU A C 1
ATOM 636 O O . LEU A 1 86 ? -5.371 -0.412 11.476 1.00 92.62 86 LEU A O 1
ATOM 640 N N . VAL A 1 87 ? -6.488 -0.614 9.540 1.00 94.94 87 VAL A N 1
ATOM 641 C CA . VAL A 1 87 ? -5.661 -1.668 8.964 1.00 94.94 87 VAL A CA 1
ATOM 642 C C . VAL A 1 87 ? -4.708 -0.997 7.989 1.00 94.94 87 VAL A C 1
ATOM 644 O O . VAL A 1 87 ? -5.144 -0.292 7.077 1.00 94.94 87 VAL A O 1
ATOM 647 N N . ILE A 1 88 ? -3.418 -1.221 8.185 1.00 95.38 88 ILE A N 1
ATOM 648 C CA . ILE A 1 88 ? -2.342 -0.621 7.408 1.00 95.38 88 ILE A CA 1
ATOM 649 C C . ILE A 1 88 ? -1.617 -1.739 6.672 1.00 95.38 88 ILE A C 1
ATOM 651 O O . ILE A 1 88 ? -1.011 -2.602 7.301 1.00 95.38 88 ILE A O 1
ATOM 655 N N . VAL A 1 89 ? -1.671 -1.729 5.342 1.00 95.94 89 VAL A N 1
ATOM 656 C CA . VAL A 1 89 ? -0.863 -2.614 4.495 1.00 95.94 89 VAL A CA 1
ATOM 657 C C . VAL A 1 89 ? 0.176 -1.775 3.782 1.00 95.94 89 VAL A C 1
ATOM 659 O O . VAL A 1 89 ? -0.177 -0.762 3.182 1.00 95.94 89 VAL A O 1
ATOM 662 N N . TYR A 1 90 ? 1.439 -2.181 3.827 1.00 95.56 90 TYR A N 1
ATOM 663 C CA . TYR A 1 90 ? 2.516 -1.436 3.188 1.00 95.56 90 TYR A CA 1
ATOM 664 C C . TYR A 1 90 ? 3.513 -2.348 2.481 1.00 95.56 90 TYR A C 1
ATOM 666 O O . TYR A 1 90 ? 3.619 -3.532 2.796 1.00 95.56 90 TYR A O 1
ATOM 674 N N . LEU A 1 91 ? 4.209 -1.786 1.496 1.00 95.88 91 LEU A N 1
ATOM 675 C CA . LEU A 1 91 ? 5.328 -2.422 0.809 1.00 95.88 91 LEU A CA 1
ATOM 676 C C . LEU A 1 91 ? 6.639 -1.799 1.294 1.00 95.88 91 LEU A C 1
ATOM 678 O O . LEU A 1 91 ? 6.760 -0.575 1.312 1.00 95.88 91 LEU A O 1
ATOM 682 N N . ASP A 1 92 ? 7.617 -2.631 1.639 1.00 92.81 92 ASP A N 1
ATOM 683 C CA . ASP A 1 92 ? 8.967 -2.178 1.972 1.00 92.81 92 ASP A CA 1
ATOM 684 C C . ASP A 1 92 ? 9.639 -1.443 0.803 1.00 92.81 92 ASP A C 1
ATOM 686 O O . ASP A 1 92 ? 9.596 -1.874 -0.352 1.00 92.81 92 ASP A O 1
ATOM 690 N N . GLY A 1 93 ? 10.357 -0.369 1.134 1.00 89.81 93 GLY A N 1
ATOM 691 C CA . GLY A 1 93 ? 11.123 0.422 0.174 1.00 89.81 93 GLY A CA 1
ATOM 692 C C . GLY A 1 93 ? 10.286 1.458 -0.576 1.00 89.81 93 GLY A C 1
ATOM 693 O O . GLY A 1 93 ? 9.119 1.682 -0.283 1.00 89.81 93 GLY A O 1
ATOM 694 N N . VAL A 1 94 ? 10.908 2.138 -1.539 1.00 89.44 94 VAL A N 1
ATOM 695 C CA . VAL A 1 94 ? 10.262 3.243 -2.259 1.00 89.44 94 VAL A CA 1
ATOM 696 C C . VAL A 1 94 ? 9.285 2.705 -3.301 1.00 89.44 94 VAL A C 1
ATOM 698 O O . VAL A 1 94 ? 9.657 1.915 -4.169 1.00 89.44 94 VAL A O 1
ATOM 701 N N . ALA A 1 95 ? 8.042 3.178 -3.242 1.00 89.06 95 ALA A N 1
ATOM 702 C CA . ALA A 1 95 ? 6.983 2.830 -4.175 1.00 89.06 95 ALA A CA 1
ATOM 703 C C . ALA A 1 95 ? 7.337 3.226 -5.623 1.00 89.06 95 ALA A C 1
ATOM 705 O O . ALA A 1 95 ? 7.568 4.410 -5.894 1.00 89.06 95 ALA A O 1
ATOM 706 N N . PRO A 1 96 ? 7.307 2.285 -6.584 1.00 86.44 96 PRO A N 1
ATOM 707 C CA . PRO A 1 96 ? 7.332 2.629 -7.998 1.00 86.44 96 PRO A CA 1
ATOM 708 C C . PRO A 1 96 ? 6.115 3.501 -8.365 1.00 86.44 96 PRO A C 1
ATOM 710 O O . PRO A 1 96 ? 5.008 3.220 -7.894 1.00 86.44 96 PRO A O 1
ATOM 713 N N . PRO A 1 97 ? 6.257 4.518 -9.238 1.00 82.06 97 PRO A N 1
ATOM 714 C CA . PRO A 1 97 ? 5.130 5.360 -9.651 1.00 82.06 97 PRO A CA 1
ATOM 715 C C . PRO A 1 97 ? 3.952 4.561 -10.230 1.00 82.06 97 PRO A C 1
ATOM 717 O O . PRO A 1 97 ? 2.791 4.828 -9.909 1.00 82.06 97 PRO A O 1
ATOM 720 N N . ASP A 1 98 ? 4.250 3.531 -11.027 1.00 89.31 98 ASP A N 1
ATOM 721 C CA . ASP A 1 98 ? 3.239 2.671 -11.646 1.00 89.31 98 ASP A CA 1
ATOM 722 C C . ASP A 1 98 ? 2.468 1.842 -10.610 1.00 89.31 98 ASP A C 1
ATOM 724 O O . ASP A 1 98 ? 1.267 1.623 -10.775 1.00 89.31 98 ASP A O 1
ATOM 728 N N . LEU A 1 99 ? 3.107 1.443 -9.504 1.00 93.25 99 LEU A N 1
ATOM 729 C CA . LEU A 1 99 ? 2.450 0.711 -8.420 1.00 93.25 99 LEU A CA 1
ATOM 730 C C . LEU A 1 99 ? 1.344 1.550 -7.772 1.00 93.25 99 LEU A C 1
ATOM 732 O O . LEU A 1 99 ? 0.215 1.072 -7.644 1.00 93.25 99 LEU A O 1
ATOM 736 N N . LEU A 1 100 ? 1.636 2.806 -7.418 1.00 91.50 100 LEU A N 1
ATOM 737 C CA . LEU A 1 100 ? 0.651 3.700 -6.798 1.00 91.50 100 LEU A CA 1
ATOM 738 C C . LEU A 1 100 ? -0.562 3.926 -7.712 1.00 91.50 100 LEU A C 1
ATOM 740 O O . LEU A 1 100 ? -1.701 3.935 -7.239 1.00 91.50 100 LEU A O 1
ATOM 744 N N . MET A 1 101 ? -0.345 4.033 -9.029 1.00 89.69 101 MET A N 1
ATOM 745 C CA . MET A 1 101 ? -1.440 4.121 -10.000 1.00 89.69 101 MET A CA 1
ATOM 746 C C . MET A 1 101 ? -2.302 2.851 -10.032 1.00 89.69 101 MET A C 1
ATOM 748 O O . MET A 1 101 ? -3.533 2.950 -10.026 1.00 89.69 101 MET A O 1
ATOM 752 N N . GLN A 1 102 ? -1.691 1.659 -10.045 1.00 92.69 102 GLN A N 1
ATOM 753 C CA . GLN A 1 102 ? -2.440 0.395 -10.045 1.00 92.69 102 GLN A CA 1
ATOM 754 C C . GLN A 1 102 ? -3.226 0.203 -8.742 1.00 92.69 102 GLN A C 1
ATOM 756 O O . GLN A 1 102 ? -4.410 -0.137 -8.788 1.00 92.69 102 GLN A O 1
ATOM 761 N N . MET A 1 103 ? -2.617 0.486 -7.586 1.00 93.88 103 MET A N 1
ATOM 762 C CA . MET A 1 103 ? -3.295 0.428 -6.285 1.00 93.88 103 MET A CA 1
ATOM 763 C C . MET A 1 103 ? -4.494 1.374 -6.240 1.00 93.88 103 MET A C 1
ATOM 765 O O . MET A 1 103 ? -5.585 0.973 -5.842 1.00 93.88 103 MET A O 1
ATOM 769 N N . ARG A 1 104 ? -4.330 2.613 -6.715 1.00 90.62 104 ARG A N 1
ATOM 770 C CA . ARG A 1 104 ? -5.424 3.585 -6.789 1.00 90.62 104 ARG A CA 1
ATOM 771 C C . ARG A 1 104 ? -6.569 3.089 -7.671 1.00 90.62 104 ARG A C 1
ATOM 773 O O . ARG A 1 104 ? -7.734 3.247 -7.304 1.00 90.62 104 ARG A O 1
ATOM 780 N N . ARG A 1 105 ? -6.250 2.484 -8.821 1.00 90.88 105 ARG A N 1
ATOM 781 C CA . ARG A 1 105 ? -7.249 1.899 -9.724 1.00 90.88 105 ARG A CA 1
ATOM 782 C C . ARG A 1 105 ? -8.035 0.786 -9.031 1.00 90.88 105 ARG A C 1
ATOM 784 O O . ARG A 1 105 ? -9.260 0.781 -9.117 1.00 90.88 105 ARG A O 1
ATOM 791 N N . LEU A 1 106 ? -7.353 -0.115 -8.321 1.00 92.31 106 LEU A N 1
ATOM 792 C CA . LEU A 1 106 ? -8.000 -1.182 -7.549 1.00 92.31 106 LEU A CA 1
ATOM 793 C C . LEU A 1 106 ? -8.816 -0.639 -6.367 1.00 92.31 106 LEU A C 1
ATOM 795 O O . LEU A 1 106 ? -9.863 -1.187 -6.038 1.00 92.31 106 LEU A O 1
ATOM 799 N N . ALA A 1 107 ? -8.379 0.463 -5.760 1.00 90.25 107 ALA A N 1
ATOM 800 C CA . ALA A 1 107 ? -9.084 1.139 -4.676 1.00 90.25 107 ALA A CA 1
ATOM 801 C C . ALA A 1 107 ? -10.246 2.035 -5.147 1.00 90.25 107 ALA A C 1
ATOM 803 O O . ALA A 1 107 ? -10.816 2.759 -4.331 1.00 90.25 107 ALA A O 1
ATOM 804 N N . GLY A 1 108 ? -10.578 2.045 -6.445 1.00 86.38 108 GLY A N 1
ATOM 805 C CA . GLY A 1 108 ? -11.661 2.866 -6.997 1.00 86.38 108 GLY A CA 1
ATOM 806 C C . GLY A 1 108 ? -11.435 4.376 -6.856 1.00 86.38 108 GLY A C 1
ATOM 807 O O . GLY A 1 108 ? -12.400 5.128 -6.777 1.00 86.38 108 GLY A O 1
ATOM 808 N N . GLY A 1 109 ? -10.177 4.825 -6.783 1.00 77.94 109 GLY A N 1
ATOM 809 C CA . GLY A 1 109 ? -9.836 6.236 -6.566 1.00 77.94 109 GLY A CA 1
ATOM 810 C C . GLY A 1 109 ? -9.885 6.697 -5.104 1.00 77.94 109 GLY A C 1
ATOM 811 O O . GLY A 1 109 ? -9.953 7.896 -4.853 1.00 77.94 109 GLY A O 1
ATOM 812 N N . SER A 1 110 ? -9.862 5.774 -4.139 1.00 82.00 110 SER A N 1
ATOM 813 C CA . SER A 1 110 ? -9.853 6.107 -2.709 1.00 82.00 110 SER A CA 1
ATOM 814 C C . SER A 1 110 ? -8.600 6.880 -2.271 1.00 82.00 110 SER A C 1
ATOM 816 O O . SER A 1 110 ? -7.486 6.565 -2.684 1.00 82.00 110 SER A O 1
ATOM 818 N N . MET A 1 111 ? -8.782 7.819 -1.334 1.00 83.19 111 MET A N 1
ATOM 819 C CA . MET A 1 111 ? -7.701 8.533 -0.634 1.00 83.19 111 MET A CA 1
ATOM 820 C C . MET A 1 111 ? -6.897 7.651 0.331 1.00 83.19 111 MET A C 1
ATOM 822 O O . MET A 1 111 ? -5.872 8.077 0.847 1.00 83.19 111 MET A O 1
ATOM 826 N N . LEU A 1 112 ? -7.358 6.426 0.592 1.00 90.81 112 LEU A N 1
ATOM 827 C CA . LEU A 1 112 ? -6.706 5.469 1.488 1.00 90.81 112 LEU A CA 1
ATOM 828 C C . LEU A 1 112 ? -5.524 4.740 0.829 1.00 90.81 112 LEU A C 1
ATOM 830 O O . LEU A 1 112 ? -5.056 3.733 1.351 1.00 90.81 112 LEU A O 1
ATOM 834 N N . VAL A 1 113 ? -5.072 5.216 -0.330 1.00 93.50 113 VAL A N 1
ATOM 835 C CA . VAL A 1 113 ? -3.888 4.733 -1.038 1.00 93.50 113 VAL A CA 1
ATOM 836 C C . VAL A 1 113 ? -2.935 5.898 -1.224 1.00 93.50 113 VAL A C 1
ATOM 838 O O . VAL A 1 113 ? -3.332 6.969 -1.688 1.00 93.50 113 VAL A O 1
ATOM 841 N N . GLY A 1 114 ? -1.668 5.673 -0.909 1.00 93.81 114 GLY A N 1
ATOM 842 C CA . GLY A 1 114 ? -0.653 6.694 -1.077 1.00 93.81 114 GLY A CA 1
ATOM 843 C C . GLY A 1 114 ? 0.732 6.228 -0.684 1.00 93.81 114 GLY A C 1
ATOM 844 O O . GLY A 1 114 ? 1.004 5.033 -0.584 1.00 93.81 114 GLY A O 1
ATOM 845 N N . GLN A 1 115 ? 1.599 7.205 -0.477 1.00 95.25 115 GLN A N 1
ATOM 846 C CA . GLN A 1 115 ? 2.974 7.013 -0.064 1.00 95.25 115 GLN A CA 1
ATOM 847 C C . GLN A 1 115 ? 3.157 7.499 1.373 1.00 95.25 115 GLN A C 1
ATOM 849 O O . GLN A 1 115 ? 2.660 8.567 1.727 1.00 95.25 115 GLN A O 1
ATOM 854 N N . ALA A 1 116 ? 3.854 6.736 2.210 1.00 95.38 116 ALA A N 1
ATOM 855 C CA . ALA A 1 116 ? 4.242 7.216 3.531 1.00 95.38 116 ALA A CA 1
ATOM 856 C C . ALA A 1 116 ? 5.254 8.358 3.388 1.00 95.38 116 ALA A C 1
ATOM 858 O O . ALA A 1 116 ? 6.231 8.221 2.648 1.00 95.38 116 ALA A O 1
ATOM 859 N N . HIS A 1 117 ? 5.029 9.462 4.099 1.00 93.88 117 HIS A N 1
ATOM 860 C CA . HIS A 1 117 ? 5.980 10.562 4.159 1.00 93.88 117 HIS A CA 1
ATOM 861 C C . HIS A 1 117 ? 6.496 10.757 5.582 1.00 93.88 117 HIS A C 1
ATOM 863 O O . HIS A 1 117 ? 5.772 11.214 6.466 1.00 93.88 117 HIS A O 1
ATOM 869 N N . ALA A 1 118 ? 7.763 10.421 5.812 1.00 89.56 118 ALA A N 1
ATOM 870 C CA . ALA A 1 118 ? 8.346 10.398 7.151 1.00 89.56 118 ALA A CA 1
ATOM 871 C C . ALA A 1 118 ? 8.482 11.794 7.779 1.00 89.56 118 ALA A C 1
ATOM 873 O O . ALA A 1 118 ? 8.434 11.919 8.999 1.00 89.56 118 ALA A O 1
ATOM 874 N N . ALA A 1 119 ? 8.628 12.849 6.968 1.00 88.12 119 ALA A N 1
ATOM 875 C CA . ALA A 1 119 ? 8.779 14.212 7.479 1.00 88.12 119 ALA A CA 1
ATOM 876 C C . ALA A 1 119 ? 7.488 14.759 8.109 1.00 88.12 119 ALA A C 1
ATOM 878 O O . ALA A 1 119 ? 7.548 15.478 9.105 1.00 88.12 119 ALA A O 1
ATOM 879 N N . THR A 1 120 ? 6.327 14.423 7.541 1.00 89.12 120 THR A N 1
ATOM 880 C CA . THR A 1 120 ? 5.013 14.827 8.068 1.00 89.12 120 THR A CA 1
ATOM 881 C C . THR A 1 120 ? 4.377 13.745 8.939 1.00 89.12 120 THR A C 1
ATOM 883 O O . THR A 1 120 ? 3.499 14.054 9.741 1.00 89.12 120 THR A O 1
ATOM 886 N N . GLY A 1 121 ? 4.808 12.486 8.805 1.00 91.62 121 GLY A N 1
ATOM 887 C CA . GLY A 1 121 ? 4.173 11.329 9.440 1.00 91.62 121 GLY A CA 1
ATOM 888 C C . GLY A 1 121 ? 2.805 10.998 8.836 1.00 91.62 121 GLY A C 1
ATOM 889 O O . GLY A 1 121 ? 1.974 10.373 9.497 1.00 91.62 121 GLY A O 1
ATOM 890 N N . THR A 1 122 ? 2.541 11.451 7.607 1.00 93.81 122 THR A N 1
ATOM 891 C CA . THR A 1 122 ? 1.228 11.357 6.959 1.00 93.81 122 THR A CA 1
ATOM 892 C C . THR A 1 122 ? 1.275 10.609 5.631 1.00 93.81 122 THR A C 1
ATOM 894 O O . THR A 1 122 ? 2.332 10.397 5.029 1.00 93.81 122 THR A O 1
ATOM 897 N N . LEU A 1 123 ? 0.098 10.170 5.183 1.00 93.75 123 LEU A N 1
ATOM 898 C CA . LEU A 1 123 ? -0.090 9.535 3.889 1.00 93.75 123 LEU A CA 1
ATOM 899 C C . LEU A 1 123 ? -0.199 10.606 2.797 1.00 93.75 123 LEU A C 1
ATOM 901 O O . LEU A 1 123 ? -1.117 11.428 2.812 1.00 93.75 123 LEU A O 1
ATOM 905 N N . MET A 1 124 ? 0.691 10.544 1.813 1.00 93.75 124 MET A N 1
ATOM 906 C CA . MET A 1 124 ? 0.656 11.366 0.606 1.00 93.75 124 MET A CA 1
ATOM 907 C C . MET A 1 124 ? -0.147 10.658 -0.484 1.00 93.75 124 MET A C 1
ATOM 909 O O . MET A 1 124 ? 0.288 9.652 -1.046 1.00 93.75 124 MET A O 1
ATOM 913 N N . SER A 1 125 ? -1.330 11.180 -0.796 1.00 88.56 125 SER A N 1
ATOM 914 C CA . SER A 1 125 ? -2.138 10.719 -1.921 1.00 88.56 125 SER A CA 1
ATOM 915 C C . SER A 1 125 ? -1.557 11.235 -3.243 1.00 88.56 125 SER A C 1
ATOM 917 O O . SER A 1 125 ? -1.210 12.416 -3.328 1.00 88.56 125 SER A O 1
ATOM 919 N N . PRO A 1 126 ? -1.529 10.414 -4.310 1.00 82.25 126 PRO A N 1
ATOM 920 C CA . PRO A 1 126 ? -1.083 10.853 -5.632 1.00 82.25 126 PRO A CA 1
ATOM 921 C C . PRO A 1 126 ? -1.869 12.041 -6.212 1.00 82.25 126 PRO A C 1
ATOM 923 O O . PRO A 1 126 ? -1.335 12.752 -7.057 1.00 82.25 126 PRO A O 1
ATOM 926 N N . ASP A 1 127 ? -3.122 12.259 -5.790 1.00 81.75 127 ASP A N 1
ATOM 927 C CA . ASP A 1 127 ? -3.983 13.320 -6.342 1.00 81.75 127 ASP A CA 1
ATOM 928 C C . ASP A 1 127 ? -4.106 14.549 -5.459 1.00 81.75 127 ASP A C 1
ATOM 930 O O . ASP A 1 127 ? -4.177 15.672 -5.953 1.00 81.75 127 ASP A O 1
ATOM 934 N N . LEU A 1 128 ? -4.227 14.318 -4.153 1.00 83.06 128 LEU A N 1
ATOM 935 C CA . LEU A 1 128 ? -4.575 15.357 -3.188 1.00 83.06 128 LEU A CA 1
ATOM 936 C C . LEU A 1 128 ? -3.357 15.850 -2.404 1.00 83.06 128 LEU A C 1
ATOM 938 O O . LEU A 1 128 ? -3.471 16.826 -1.669 1.00 83.06 128 LEU A O 1
ATOM 942 N N . GLY A 1 129 ? -2.202 15.197 -2.563 1.00 88.19 129 GLY A N 1
ATOM 943 C CA . GLY A 1 129 ? -1.028 15.457 -1.741 1.00 88.19 129 GLY A CA 1
ATOM 944 C C . GLY A 1 129 ? -1.243 14.955 -0.318 1.00 88.19 129 GLY A C 1
ATOM 945 O O . GLY A 1 129 ? -1.730 13.842 -0.115 1.00 88.19 129 GLY A O 1
ATOM 946 N N . ASP A 1 130 ? -0.869 15.762 0.670 1.00 92.00 130 ASP A N 1
ATOM 947 C CA . ASP A 1 130 ? -0.968 15.380 2.076 1.00 92.00 130 ASP A CA 1
ATOM 948 C C . ASP A 1 130 ? -2.427 15.170 2.495 1.00 92.00 130 ASP A C 1
ATOM 950 O O . ASP A 1 130 ? -3.241 16.095 2.489 1.00 92.00 130 ASP A O 1
ATOM 954 N N . THR A 1 131 ? -2.766 13.936 2.864 1.00 90.25 131 THR A N 1
ATOM 955 C CA . THR A 1 131 ? -4.119 13.591 3.316 1.00 90.25 131 THR A CA 1
ATOM 956 C C . THR A 1 131 ? -4.368 13.945 4.782 1.00 90.25 131 THR A C 1
ATOM 958 O O . THR A 1 131 ? -5.511 13.877 5.232 1.00 90.25 131 THR A O 1
ATOM 961 N N . GLY A 1 132 ? -3.320 14.259 5.553 1.00 91.25 132 GLY A N 1
ATOM 962 C CA . GLY A 1 132 ? -3.389 14.407 7.007 1.00 91.25 132 GLY A CA 1
ATOM 963 C C . GLY A 1 132 ? -3.657 13.097 7.761 1.00 91.25 132 GLY A C 1
ATOM 964 O O . GLY A 1 132 ? -3.790 13.115 8.984 1.00 91.25 132 GLY A O 1
ATOM 965 N N . ILE A 1 133 ? -3.749 11.958 7.063 1.00 90.38 133 ILE A N 1
ATOM 966 C CA . ILE A 1 133 ? -3.949 10.650 7.689 1.00 90.38 133 ILE A CA 1
ATOM 967 C C . ILE A 1 133 ? -2.609 10.186 8.250 1.00 90.38 133 ILE A C 1
ATOM 969 O O . ILE A 1 133 ? -1.665 9.974 7.489 1.00 90.38 133 ILE A O 1
ATOM 973 N N . ALA A 1 134 ? -2.538 10.034 9.572 1.00 91.19 134 ALA A N 1
ATOM 974 C CA . ALA A 1 134 ? -1.338 9.570 10.255 1.00 91.19 134 ALA A CA 1
ATOM 975 C C . ALA A 1 134 ? -0.962 8.149 9.815 1.00 91.19 134 ALA A C 1
ATOM 977 O O . ALA A 1 134 ? -1.818 7.267 9.701 1.00 91.19 134 ALA A O 1
ATOM 978 N N . VAL A 1 135 ? 0.331 7.938 9.590 1.00 89.88 135 VAL A N 1
ATOM 979 C CA . VAL A 1 135 ? 0.919 6.643 9.244 1.00 89.88 135 VAL A CA 1
ATOM 980 C C . VAL A 1 135 ? 1.876 6.245 10.362 1.00 89.88 135 VAL A C 1
ATOM 982 O O . VAL A 1 135 ? 2.505 7.102 10.982 1.00 89.88 135 VAL A O 1
ATOM 985 N N . SER A 1 136 ? 1.964 4.948 10.654 1.00 85.38 136 SER A N 1
ATOM 986 C CA . SER A 1 136 ? 2.827 4.447 11.726 1.00 85.38 136 SER A CA 1
ATOM 987 C C . SER A 1 136 ? 4.299 4.796 11.459 1.00 85.38 136 SER A C 1
ATOM 989 O O . SER A 1 136 ? 4.768 4.692 10.326 1.00 85.38 136 SER A O 1
ATOM 991 N N . ALA A 1 137 ? 5.023 5.223 12.499 1.00 85.06 137 ALA A N 1
ATOM 992 C CA . ALA A 1 137 ? 6.370 5.796 12.379 1.00 85.06 137 ALA A CA 1
ATOM 993 C C . ALA A 1 137 ? 7.452 4.795 11.935 1.00 85.06 137 ALA A C 1
ATOM 995 O O . ALA A 1 137 ? 8.559 5.192 11.582 1.00 85.06 137 ALA A O 1
ATOM 996 N N . ASP A 1 138 ? 7.156 3.502 11.983 1.00 88.00 138 ASP A N 1
ATOM 997 C CA . ASP A 1 138 ? 8.051 2.436 11.549 1.00 88.00 138 ASP A CA 1
ATOM 998 C C . ASP A 1 138 ? 7.858 2.046 10.074 1.00 88.00 138 ASP A C 1
ATOM 1000 O O . ASP A 1 138 ? 8.611 1.220 9.559 1.00 88.00 138 ASP A O 1
ATOM 1004 N N . ILE A 1 139 ? 6.891 2.656 9.380 1.00 91.88 139 ILE A N 1
ATOM 1005 C CA . ILE A 1 139 ? 6.750 2.508 7.933 1.00 91.88 139 ILE A CA 1
ATOM 1006 C C . ILE A 1 139 ? 7.834 3.354 7.244 1.00 91.88 139 ILE A C 1
ATOM 1008 O O . ILE A 1 139 ? 7.923 4.556 7.512 1.00 91.88 139 ILE A O 1
ATOM 1012 N N . PRO A 1 140 ? 8.650 2.766 6.346 1.00 93.25 140 PRO A N 1
ATOM 1013 C CA . PRO A 1 140 ? 9.708 3.497 5.658 1.00 93.25 140 PRO A CA 1
ATOM 1014 C C . PRO A 1 140 ? 9.187 4.696 4.861 1.00 93.25 140 PRO A C 1
ATOM 1016 O O . PRO A 1 140 ? 8.124 4.633 4.239 1.00 93.25 140 PRO A O 1
ATOM 1019 N N . ASP A 1 141 ? 9.983 5.767 4.810 1.00 94.75 141 ASP A N 1
ATOM 1020 C CA . ASP A 1 141 ? 9.704 6.891 3.916 1.00 94.75 141 ASP A CA 1
ATOM 1021 C C . ASP A 1 141 ? 9.633 6.409 2.466 1.00 94.75 141 ASP A C 1
ATOM 1023 O O . ASP A 1 141 ? 10.461 5.618 2.004 1.00 94.75 141 ASP A O 1
ATOM 1027 N N . GLY A 1 142 ? 8.627 6.878 1.741 1.00 93.75 142 GLY A N 1
ATOM 1028 C CA . GLY A 1 142 ? 8.423 6.482 0.361 1.00 93.75 142 GLY A CA 1
ATOM 1029 C C . GLY A 1 142 ? 7.696 5.144 0.173 1.00 93.75 142 GLY A C 1
ATOM 1030 O O . GLY A 1 142 ? 7.431 4.783 -0.977 1.00 93.75 142 GLY A O 1
ATOM 1031 N N . ALA A 1 143 ? 7.339 4.425 1.241 1.00 96.19 143 ALA A N 1
ATOM 1032 C CA . ALA A 1 143 ? 6.611 3.159 1.151 1.00 96.19 143 ALA A CA 1
ATOM 1033 C C . ALA A 1 143 ? 5.222 3.324 0.533 1.00 96.19 143 ALA A C 1
ATOM 1035 O O . ALA A 1 143 ? 4.506 4.279 0.838 1.00 96.19 143 ALA A O 1
ATOM 1036 N N . ALA A 1 144 ? 4.816 2.369 -0.307 1.00 96.19 144 ALA A N 1
ATOM 1037 C CA . ALA A 1 144 ? 3.437 2.296 -0.781 1.00 96.19 144 ALA A CA 1
ATOM 1038 C C . ALA A 1 144 ? 2.551 1.820 0.370 1.00 96.19 144 ALA A C 1
ATOM 1040 O O . ALA A 1 144 ? 2.829 0.776 0.956 1.00 96.19 144 ALA A O 1
ATOM 1041 N N . VAL A 1 145 ? 1.481 2.551 0.672 1.00 96.31 145 VAL A N 1
ATOM 1042 C CA . VAL A 1 145 ? 0.578 2.263 1.789 1.00 96.31 145 VAL A CA 1
ATOM 1043 C C . VAL A 1 145 ? -0.861 2.182 1.294 1.00 96.31 145 VAL A C 1
ATOM 1045 O O . VAL A 1 145 ? -1.324 3.008 0.505 1.00 96.31 145 VAL A O 1
ATOM 1048 N N . TRP A 1 146 ? -1.581 1.181 1.795 1.00 95.75 146 TRP A N 1
ATOM 1049 C CA . TRP A 1 146 ? -3.003 0.983 1.581 1.00 95.75 146 TRP A CA 1
ATOM 1050 C C . TRP A 1 146 ? -3.721 0.797 2.915 1.00 95.75 146 TRP A C 1
ATOM 1052 O O . TRP A 1 146 ? -3.559 -0.208 3.609 1.00 95.75 146 TRP A O 1
ATOM 1062 N N . LEU A 1 147 ? -4.549 1.777 3.254 1.00 95.00 147 LEU A N 1
ATOM 1063 C CA . LEU A 1 147 ? -5.314 1.823 4.486 1.00 95.00 147 LEU A CA 1
ATOM 1064 C C . LEU A 1 147 ? -6.711 1.217 4.315 1.00 95.00 147 LEU A C 1
ATOM 1066 O O . LEU A 1 147 ? -7.330 1.249 3.241 1.00 95.00 147 LEU A O 1
ATOM 1070 N N . ALA A 1 148 ? -7.247 0.683 5.402 1.00 93.62 148 ALA A N 1
ATOM 1071 C CA . ALA A 1 148 ? -8.653 0.339 5.541 1.00 93.62 148 ALA A CA 1
ATOM 1072 C C . ALA A 1 148 ? -9.163 0.760 6.914 1.00 93.62 148 ALA A C 1
ATOM 1074 O O . ALA A 1 148 ? -8.438 0.661 7.900 1.00 93.62 148 ALA A O 1
ATOM 1075 N N . ALA A 1 149 ? -10.427 1.169 6.979 1.00 90.38 149 ALA A N 1
ATOM 1076 C CA . ALA A 1 149 ? -11.124 1.231 8.251 1.00 90.38 149 ALA A CA 1
ATOM 1077 C C . ALA A 1 149 ? -11.414 -0.193 8.743 1.00 90.38 149 ALA A C 1
ATOM 1079 O O . ALA A 1 149 ? -11.678 -1.099 7.949 1.00 90.38 149 ALA A O 1
ATOM 1080 N N . ARG A 1 150 ? -11.363 -0.368 10.059 1.00 83.00 150 ARG A N 1
ATOM 1081 C CA . ARG A 1 150 ? -11.672 -1.627 10.743 1.00 83.00 150 ARG A CA 1
ATOM 1082 C C . ARG A 1 150 ? -13.181 -1.890 10.915 1.00 83.00 150 ARG A C 1
ATOM 1084 O O . ARG A 1 150 ? -13.571 -3.013 11.230 1.00 83.00 150 ARG A O 1
ATOM 1091 N N . GLU A 1 151 ? -14.002 -0.865 10.698 1.00 68.00 151 GLU A N 1
ATOM 1092 C CA . GLU A 1 151 ? -15.456 -0.830 10.942 1.00 68.00 151 GLU A CA 1
ATOM 1093 C C . GLU A 1 151 ? -16.277 -1.641 9.919 1.00 68.00 151 GLU A C 1
ATOM 1095 O O . GLU A 1 151 ? -15.849 -1.798 8.746 1.00 68.00 151 GLU A O 1
#

Radius of gyration: 20.63 Å; chains: 1; bounding box: 45×37×71 Å

Secondary structure (DSSP, 8-state):
-HHHHHHHHHHHHHHHHHHHHHHHHHHHHHHHHHHHHHHHHHHHHHHHHHHHH-TT--EEEPTTTT---TT--PPTTEEEEEETTEEEEEESSPPPHHHHHHHHHHTTT-TTEEEEETTTTEEEETTTEEEEEE--TTSPTT-EEEEEE--